Protein AF-A0AAW9IKF6-F1 (afdb_monomer_lite)

Organism: Clostridium perfringens (NCBI:txid1502)

Sequence (69 aa):
MNSSLTGYASIIAQTDNQELRQTVQQMRNQDEIRQYTIYQKAKEKGYYKPAQPASQADINTIKTESTME

Foldseek 3Di:
DVVLLVVLVVCLVPDPDPVSNVVSVVVNVVVVVVVVVVVVVCVVVVVDDPDDPDDPVVVVVVVVVVVPD

Secondary structure (DSSP, 8-state):
-HHHHHHHHHHHHH---HHHHHHHHHHHHHHHHHHHHHHHHHHHTTS--PPPPPPHHHHHHHHHHTT--

Radius of gyration: 18.43 Å; chains: 1; bounding box: 41×15×48 Å

Structure (mmCIF, N/CA/C/O backbone):
data_AF-A0AAW9IKF6-F1
#
_entry.id   AF-A0AAW9IKF6-F1
#
loop_
_atom_site.group_PDB
_atom_site.id
_atom_site.type_symbol
_atom_site.label_atom_id
_atom_site.label_alt_id
_atom_site.label_comp_id
_atom_site.label_asym_id
_atom_site.label_entity_id
_atom_site.label_seq_id
_atom_site.pdbx_PDB_ins_code
_atom_site.Cartn_x
_atom_site.Cartn_y
_atom_site.Cartn_z
_atom_site.occupancy
_atom_site.B_iso_or_equiv
_atom_site.auth_seq_id
_atom_site.auth_comp_id
_atom_site.auth_asym_id
_atom_site.auth_atom_id
_atom_site.pdbx_PDB_model_num
ATOM 1 N N . MET A 1 1 ? 5.781 -9.093 -0.412 1.00 52.00 1 MET A N 1
ATOM 2 C CA . MET A 1 1 ? 5.507 -7.647 -0.233 1.00 52.00 1 MET A CA 1
ATOM 3 C C . MET A 1 1 ? 4.050 -7.315 -0.538 1.00 52.00 1 MET A C 1
ATOM 5 O O . MET A 1 1 ? 3.395 -6.776 0.338 1.00 52.00 1 MET A O 1
ATOM 9 N N . ASN A 1 2 ? 3.497 -7.725 -1.687 1.00 56.34 2 ASN A N 1
ATOM 10 C CA . ASN A 1 2 ? 2.085 -7.460 -2.032 1.00 56.34 2 ASN A CA 1
ATOM 11 C C . ASN A 1 2 ? 1.050 -8.075 -1.066 1.00 56.34 2 ASN A C 1
ATOM 13 O O . ASN A 1 2 ? -0.043 -7.538 -0.923 1.00 56.34 2 ASN A O 1
ATOM 17 N N . SER A 1 3 ? 1.388 -9.166 -0.368 1.00 62.25 3 SER A N 1
ATOM 18 C CA . SER A 1 3 ? 0.494 -9.827 0.598 1.00 62.25 3 SER A CA 1
ATOM 19 C C . SER A 1 3 ? 0.093 -8.931 1.776 1.00 62.25 3 SER A C 1
ATOM 21 O O . SER A 1 3 ? -1.004 -9.080 2.309 1.00 62.25 3 SER A O 1
ATOM 23 N N . SER A 1 4 ? 0.952 -7.983 2.167 1.00 72.81 4 SER A N 1
ATOM 24 C CA . SER A 1 4 ? 0.705 -7.092 3.305 1.00 72.81 4 SER A CA 1
ATOM 25 C C . SER A 1 4 ? -0.420 -6.088 3.021 1.00 72.81 4 SER A C 1
ATOM 27 O O . SER A 1 4 ? -1.241 -5.823 3.894 1.00 72.81 4 SER A O 1
ATOM 29 N N . LEU A 1 5 ? -0.517 -5.580 1.783 1.00 87.56 5 LEU A N 1
ATOM 30 C CA . LEU A 1 5 ? -1.523 -4.578 1.402 1.00 87.56 5 LEU A CA 1
ATOM 31 C C . LEU A 1 5 ? -2.943 -5.154 1.392 1.00 87.56 5 LEU A C 1
ATOM 33 O O . LEU A 1 5 ? -3.869 -4.503 1.878 1.00 87.56 5 LEU A O 1
ATOM 37 N N . THR A 1 6 ? -3.103 -6.387 0.901 1.00 91.31 6 THR A N 1
ATOM 38 C CA . THR A 1 6 ? -4.389 -7.098 0.940 1.00 91.31 6 THR A CA 1
ATOM 39 C C . THR A 1 6 ? -4.844 -7.329 2.380 1.00 91.31 6 THR A C 1
ATOM 41 O O . THR A 1 6 ? -6.004 -7.080 2.696 1.00 91.31 6 THR A O 1
ATOM 44 N N . GLY A 1 7 ? -3.926 -7.715 3.275 1.00 92.56 7 GLY A N 1
ATOM 45 C CA . GLY A 1 7 ? -4.230 -7.890 4.698 1.00 92.56 7 GLY A CA 1
ATOM 46 C C . GLY A 1 7 ? -4.744 -6.607 5.358 1.00 92.56 7 GLY A C 1
ATOM 47 O O . GLY A 1 7 ? -5.787 -6.626 6.013 1.00 92.56 7 GLY A O 1
ATOM 48 N N . TYR A 1 8 ? -4.076 -5.470 5.128 1.00 93.44 8 TYR A N 1
ATOM 49 C CA . TYR A 1 8 ? -4.549 -4.178 5.640 1.00 93.44 8 TYR A CA 1
ATOM 50 C C . TYR A 1 8 ? -5.934 -3.810 5.097 1.00 93.44 8 TYR A C 1
ATOM 52 O O . TYR A 1 8 ? -6.775 -3.322 5.850 1.00 93.44 8 TYR A O 1
ATOM 60 N N . ALA A 1 9 ? -6.195 -4.053 3.808 1.00 93.56 9 ALA A N 1
ATOM 61 C CA . ALA A 1 9 ? -7.495 -3.776 3.199 1.00 93.56 9 ALA A CA 1
ATOM 62 C C . ALA A 1 9 ? -8.624 -4.596 3.846 1.00 93.56 9 ALA A C 1
ATOM 64 O O . ALA A 1 9 ? -9.676 -4.033 4.153 1.00 93.56 9 ALA A O 1
ATOM 65 N N . SER A 1 10 ? -8.390 -5.884 4.122 1.00 95.88 10 SER A N 1
ATOM 66 C CA . SER A 1 10 ? -9.352 -6.741 4.824 1.00 95.88 10 SER A CA 1
ATOM 67 C C . SER A 1 10 ? -9.665 -6.226 6.230 1.00 95.88 10 SER A C 1
ATOM 69 O O . SER A 1 10 ? -10.836 -6.117 6.587 1.00 95.88 10 SER A O 1
ATOM 71 N N . ILE A 1 11 ? -8.642 -5.843 7.003 1.00 94.19 11 ILE A N 1
ATOM 72 C CA . ILE A 1 11 ? -8.823 -5.304 8.361 1.00 94.19 11 ILE A CA 1
ATOM 73 C C . ILE A 1 11 ? -9.625 -3.997 8.320 1.00 94.19 11 ILE A C 1
ATOM 75 O O . ILE A 1 11 ? -10.598 -3.845 9.054 1.00 94.19 11 ILE A O 1
ATOM 79 N N . ILE A 1 12 ? -9.268 -3.071 7.423 1.00 96.19 12 ILE A N 1
ATOM 80 C CA . ILE A 1 12 ? -9.974 -1.791 7.256 1.00 96.19 12 ILE A CA 1
ATOM 81 C C . ILE A 1 12 ? -11.443 -2.016 6.880 1.00 96.19 12 ILE A C 1
ATOM 83 O O . ILE A 1 12 ? -12.305 -1.276 7.340 1.00 96.19 12 ILE A O 1
ATOM 87 N N . ALA A 1 13 ? -11.753 -3.011 6.049 1.00 96.94 13 AL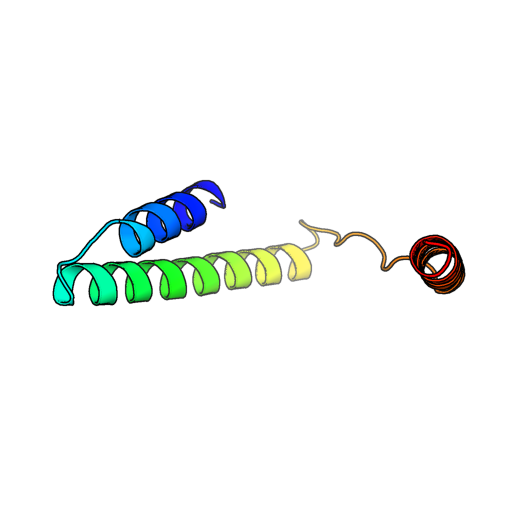A A N 1
ATOM 88 C CA . ALA A 1 13 ? -13.129 -3.286 5.641 1.00 96.94 13 ALA A CA 1
ATOM 89 C C . ALA A 1 13 ? -14.002 -3.838 6.783 1.00 96.94 13 ALA A C 1
ATOM 91 O O . ALA A 1 13 ? -15.207 -3.608 6.773 1.00 96.94 13 ALA A O 1
ATOM 92 N N . GLN A 1 14 ? -13.406 -4.537 7.753 1.00 9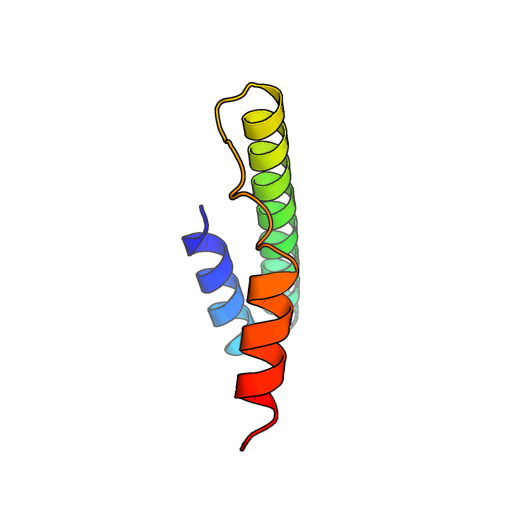6.62 14 GLN A N 1
ATOM 93 C CA . GLN A 1 14 ? -14.137 -5.274 8.792 1.00 96.62 14 GLN A CA 1
ATOM 94 C C . GLN A 1 14 ? -14.151 -4.577 10.159 1.00 96.62 14 GLN A C 1
ATOM 96 O O . GLN A 1 14 ? -14.997 -4.893 10.988 1.00 96.62 14 GLN A O 1
ATOM 101 N N . THR A 1 15 ? -13.238 -3.635 10.410 1.00 96.12 15 THR A N 1
ATOM 102 C CA . THR A 1 15 ? -13.165 -2.925 11.695 1.00 96.12 15 THR A CA 1
ATOM 103 C C . THR A 1 15 ? -14.167 -1.770 11.783 1.00 96.12 15 THR A C 1
ATOM 105 O O . THR A 1 15 ? -14.222 -0.905 10.900 1.00 96.12 15 THR A O 1
ATOM 108 N N . ASP A 1 16 ? 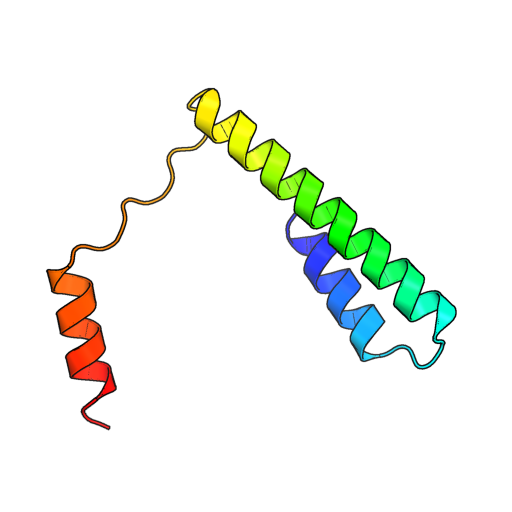-14.903 -1.710 12.891 1.00 96.19 16 ASP A N 1
ATOM 109 C CA . ASP A 1 16 ? -15.767 -0.593 13.296 1.00 96.19 16 ASP A CA 1
ATOM 110 C C . ASP A 1 16 ? -15.025 0.430 14.179 1.00 96.19 16 ASP A C 1
ATOM 112 O O . ASP A 1 16 ? -15.357 1.617 14.177 1.00 96.19 16 ASP A O 1
ATOM 116 N N . ASN A 1 17 ? -13.961 0.002 14.869 1.00 98.12 17 ASN A N 1
ATOM 117 C CA . ASN A 1 17 ? -13.087 0.878 15.641 1.00 98.12 17 ASN A CA 1
ATOM 118 C C . ASN A 1 17 ? -12.360 1.877 14.721 1.00 98.12 17 ASN A C 1
ATOM 120 O O . ASN A 1 17 ? -11.542 1.498 13.874 1.00 98.12 17 ASN A O 1
ATOM 124 N N . GLN A 1 18 ? -12.652 3.166 14.907 1.00 97.62 18 GLN A N 1
ATOM 125 C CA . GLN A 1 18 ? -12.136 4.245 14.062 1.00 97.62 18 GLN A CA 1
ATOM 126 C C . GLN A 1 18 ? -10.632 4.490 14.231 1.00 97.62 18 GLN A C 1
ATOM 128 O O . GLN A 1 18 ? -9.949 4.760 13.243 1.00 97.62 18 GLN A O 1
ATOM 133 N N . GLU A 1 19 ? -10.101 4.367 15.445 1.00 97.88 19 GLU A N 1
ATOM 134 C CA . GLU A 1 19 ? -8.678 4.575 15.728 1.00 97.88 19 GLU A CA 1
ATOM 135 C C . GLU A 1 19 ? -7.829 3.462 15.102 1.00 97.88 19 GLU A C 1
ATOM 137 O O . GLU A 1 19 ? -6.843 3.724 14.403 1.00 97.88 19 GLU A O 1
ATOM 142 N N . LEU A 1 20 ? -8.276 2.212 15.254 1.00 96.50 20 LEU A N 1
ATOM 143 C CA . LEU A 1 20 ? -7.662 1.065 14.593 1.00 96.50 20 LEU A CA 1
ATOM 144 C C . LEU A 1 20 ? -7.708 1.234 13.070 1.00 96.50 20 LEU A C 1
ATOM 146 O O . LEU A 1 20 ? -6.691 1.069 12.396 1.00 96.50 20 LEU A O 1
ATOM 150 N N . ARG A 1 21 ? -8.863 1.632 12.521 1.00 97.88 21 ARG A N 1
ATOM 151 C CA . ARG A 1 21 ? -9.024 1.891 11.084 1.00 97.88 21 ARG A CA 1
ATOM 152 C C . ARG A 1 21 ? -8.003 2.905 10.567 1.00 97.88 21 ARG A C 1
ATOM 154 O O . ARG A 1 21 ? -7.353 2.641 9.555 1.00 97.88 21 ARG A O 1
ATOM 161 N N . GLN A 1 22 ? -7.864 4.046 11.243 1.00 98.12 22 GLN A N 1
ATOM 162 C CA . GLN A 1 22 ? -6.928 5.102 10.848 1.00 98.12 22 GLN A CA 1
ATOM 163 C C . GLN A 1 22 ? -5.476 4.627 10.927 1.00 98.12 22 GLN A C 1
ATOM 165 O O . GLN A 1 22 ? -4.703 4.848 9.993 1.00 98.12 22 GLN A O 1
ATOM 170 N N . THR A 1 23 ? -5.123 3.908 11.990 1.00 97.62 23 THR A N 1
ATOM 171 C CA . THR A 1 23 ? -3.776 3.358 12.180 1.00 97.62 23 THR A CA 1
ATOM 172 C C . THR A 1 23 ? -3.408 2.400 11.045 1.00 97.62 23 THR A C 1
ATOM 174 O O . THR A 1 23 ? -2.371 2.551 10.398 1.00 97.62 23 THR A O 1
ATOM 177 N N . VAL A 1 24 ? -4.296 1.457 10.718 1.00 96.94 24 VAL A N 1
ATOM 178 C CA . VAL A 1 24 ? -4.062 0.479 9.643 1.00 96.94 24 VAL A CA 1
ATOM 179 C C . VAL A 1 24 ? -4.003 1.157 8.268 1.00 96.94 24 VAL A C 1
ATOM 181 O O . VAL A 1 24 ? -3.201 0.766 7.418 1.00 96.94 24 VAL A O 1
ATOM 184 N N . GLN A 1 25 ? -4.791 2.213 8.038 1.00 96.94 25 GLN A N 1
ATOM 185 C CA . GLN A 1 25 ? -4.697 3.018 6.814 1.00 96.94 25 GLN A CA 1
ATOM 186 C C . GLN A 1 25 ? -3.328 3.692 6.669 1.00 96.94 25 GLN A C 1
ATOM 188 O O . GLN A 1 25 ? -2.745 3.653 5.584 1.00 96.94 25 GLN A O 1
ATOM 193 N N . GLN A 1 26 ? -2.796 4.277 7.744 1.00 96.94 26 GLN A N 1
ATOM 194 C CA . GLN A 1 26 ? -1.469 4.895 7.732 1.00 96.94 26 GLN A CA 1
ATOM 195 C C . GLN A 1 26 ? -0.376 3.863 7.439 1.00 96.94 26 GLN A C 1
ATOM 197 O O . GLN A 1 26 ? 0.483 4.113 6.591 1.00 96.94 26 GLN A O 1
ATOM 202 N N . MET A 1 27 ? -0.441 2.687 8.071 1.00 94.81 27 MET A N 1
ATOM 203 C CA . MET A 1 27 ? 0.498 1.587 7.819 1.00 94.81 27 MET A CA 1
ATOM 204 C C . MET A 1 27 ? 0.479 1.148 6.353 1.00 94.81 27 MET A C 1
ATOM 206 O O . MET A 1 27 ? 1.528 1.080 5.713 1.00 94.81 27 MET A O 1
ATOM 210 N N . ARG A 1 28 ? -0.717 0.923 5.792 1.00 95.62 28 ARG A N 1
ATOM 211 C CA . ARG A 1 28 ? -0.890 0.558 4.380 1.00 95.62 28 ARG A CA 1
ATOM 212 C C . ARG A 1 28 ? -0.262 1.591 3.447 1.00 95.62 28 ARG A C 1
ATOM 214 O O . ARG A 1 28 ? 0.440 1.214 2.515 1.00 95.62 28 ARG A O 1
ATOM 221 N N . ASN A 1 29 ? -0.505 2.877 3.700 1.00 94.62 29 ASN A N 1
ATOM 222 C CA . ASN A 1 29 ? 0.022 3.954 2.865 1.00 94.62 29 ASN A CA 1
ATOM 223 C C . ASN A 1 29 ? 1.560 4.023 2.939 1.00 94.62 29 ASN A C 1
ATOM 225 O O . ASN A 1 29 ? 2.218 4.186 1.917 1.00 94.62 29 ASN A O 1
ATOM 229 N N . GLN A 1 30 ? 2.151 3.853 4.125 1.00 94.44 30 GLN A N 1
ATOM 230 C CA . GLN A 1 30 ? 3.611 3.826 4.274 1.00 94.44 30 GLN A CA 1
ATOM 231 C C . GLN A 1 30 ? 4.250 2.631 3.558 1.00 94.44 30 GLN A C 1
ATOM 233 O O . GLN A 1 30 ? 5.301 2.776 2.932 1.00 94.44 30 GLN A O 1
ATOM 238 N N . ASP A 1 31 ? 3.633 1.453 3.643 1.00 93.06 31 ASP A N 1
ATOM 239 C CA . ASP A 1 31 ? 4.145 0.254 2.981 1.00 93.06 31 ASP A CA 1
ATOM 240 C C . ASP A 1 31 ? 4.053 0.350 1.457 1.00 93.06 31 ASP A C 1
ATOM 242 O O . ASP A 1 31 ? 4.980 -0.084 0.774 1.00 93.06 31 ASP A O 1
ATOM 246 N N . GLU A 1 32 ? 2.995 0.959 0.919 1.00 93.44 32 GLU A N 1
AT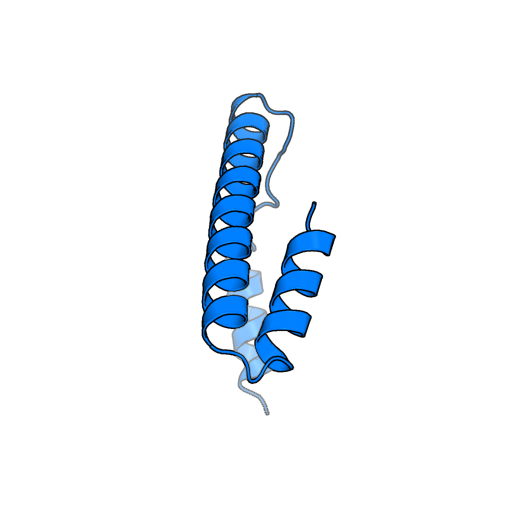OM 247 C CA . GLU A 1 32 ? 2.875 1.245 -0.516 1.00 93.44 32 GLU A CA 1
ATOM 248 C C . GLU A 1 32 ? 4.023 2.151 -0.994 1.00 93.44 32 GLU A C 1
ATOM 250 O O . GLU A 1 32 ? 4.759 1.775 -1.909 1.00 93.44 32 GLU A O 1
ATOM 255 N N . ILE A 1 33 ? 4.291 3.253 -0.281 1.00 93.12 33 ILE A N 1
ATOM 256 C CA . ILE A 1 33 ? 5.402 4.166 -0.598 1.00 93.12 33 ILE A CA 1
ATOM 257 C C . ILE A 1 33 ? 6.747 3.425 -0.590 1.00 93.12 33 ILE A C 1
ATOM 259 O O . ILE A 1 33 ? 7.595 3.632 -1.468 1.00 93.12 33 ILE A O 1
ATOM 263 N N . ARG A 1 34 ? 6.970 2.539 0.391 1.00 91.38 34 ARG A N 1
ATOM 264 C CA . ARG A 1 34 ? 8.190 1.717 0.468 1.00 91.38 34 ARG A CA 1
ATOM 265 C C . ARG A 1 34 ? 8.303 0.777 -0.730 1.00 91.38 34 ARG A C 1
ATOM 267 O O . ARG A 1 34 ? 9.377 0.699 -1.327 1.00 91.38 34 ARG A O 1
ATOM 274 N N . GLN A 1 35 ? 7.220 0.093 -1.096 1.00 90.25 35 GLN A N 1
ATOM 275 C CA . GLN A 1 35 ? 7.186 -0.811 -2.249 1.00 90.25 35 GLN A CA 1
ATOM 276 C C . GLN A 1 35 ? 7.488 -0.064 -3.549 1.00 90.25 35 GLN A C 1
ATOM 278 O O . GLN A 1 35 ? 8.351 -0.501 -4.312 1.00 90.25 35 GLN A O 1
ATOM 283 N N . TYR A 1 36 ? 6.868 1.099 -3.757 1.00 89.75 36 TYR A N 1
ATOM 284 C CA . TYR A 1 36 ? 7.136 1.939 -4.920 1.00 89.75 36 TYR A CA 1
ATOM 285 C C . TYR A 1 36 ? 8.592 2.422 -4.960 1.00 89.75 36 TYR A C 1
ATOM 287 O O . TYR A 1 36 ? 9.254 2.350 -5.993 1.00 89.75 36 TYR A O 1
ATOM 295 N N . THR A 1 37 ? 9.147 2.830 -3.818 1.00 91.25 37 THR A N 1
ATOM 296 C CA . THR A 1 37 ? 10.556 3.243 -3.721 1.00 91.25 37 THR A CA 1
ATOM 297 C C . THR A 1 37 ? 11.513 2.105 -4.089 1.00 91.25 37 THR A C 1
ATOM 299 O O . THR A 1 37 ? 12.504 2.324 -4.788 1.00 91.25 37 THR A O 1
ATOM 302 N N . ILE A 1 38 ? 11.236 0.878 -3.635 1.00 88.94 38 ILE A N 1
ATOM 303 C CA . ILE A 1 38 ? 12.038 -0.303 -3.986 1.00 88.94 38 ILE A CA 1
ATOM 304 C C . ILE A 1 38 ? 11.926 -0.596 -5.483 1.00 88.94 38 ILE A C 1
ATOM 306 O O . ILE A 1 38 ? 12.947 -0.833 -6.128 1.00 88.94 38 ILE A O 1
ATOM 310 N N . TYR A 1 39 ? 10.717 -0.529 -6.040 1.00 87.19 39 TYR A N 1
ATOM 311 C CA . TYR A 1 39 ? 10.474 -0.683 -7.472 1.00 87.19 39 TYR A CA 1
ATOM 312 C C . TYR A 1 39 ? 11.289 0.319 -8.304 1.00 87.19 39 TYR A C 1
ATOM 314 O O . TYR A 1 39 ? 12.001 -0.086 -9.224 1.00 87.19 39 TYR A O 1
ATOM 322 N N . GLN A 1 40 ? 11.262 1.604 -7.942 1.00 88.88 40 GLN A N 1
ATOM 323 C CA . GLN A 1 40 ? 12.014 2.650 -8.640 1.00 88.88 40 GLN A CA 1
ATOM 324 C C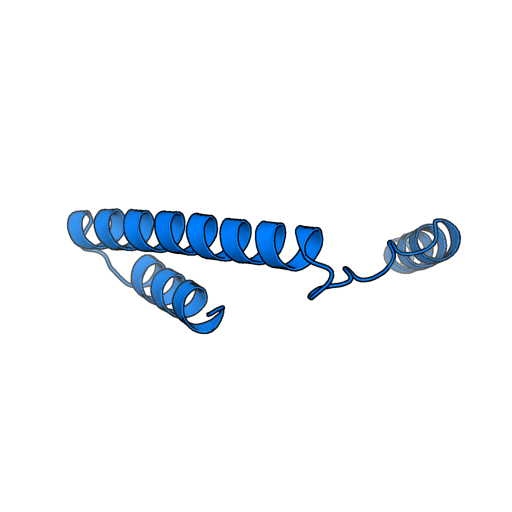 . GLN A 1 40 ? 13.522 2.372 -8.598 1.00 88.88 40 GLN A C 1
ATOM 326 O O . GLN A 1 40 ? 14.176 2.363 -9.638 1.00 88.88 40 GLN A O 1
ATOM 331 N N . LYS A 1 41 ? 14.062 2.019 -7.424 1.00 88.50 41 LYS A N 1
ATOM 332 C CA . LYS A 1 41 ? 15.479 1.642 -7.279 1.00 88.50 41 LYS A CA 1
ATOM 333 C C . LYS A 1 41 ? 15.843 0.394 -8.087 1.00 88.50 41 LYS A C 1
ATOM 335 O O . LYS A 1 41 ? 16.942 0.315 -8.633 1.00 88.50 41 LYS A O 1
ATOM 340 N N . ALA A 1 42 ? 14.956 -0.598 -8.154 1.00 85.38 42 ALA A N 1
ATOM 341 C CA . ALA A 1 42 ? 15.178 -1.808 -8.944 1.00 85.38 42 ALA A CA 1
ATOM 342 C C . ALA A 1 42 ? 15.185 -1.506 -10.449 1.00 85.38 42 ALA A C 1
ATOM 344 O O . ALA A 1 42 ? 16.023 -2.041 -11.176 1.00 85.38 42 ALA A O 1
ATOM 345 N N . LYS A 1 43 ? 14.299 -0.612 -10.901 1.00 84.44 43 LYS A N 1
ATOM 346 C CA . LYS A 1 43 ? 14.248 -0.120 -12.280 1.00 84.44 43 LYS A CA 1
ATOM 347 C C . LYS A 1 43 ? 15.514 0.661 -12.649 1.00 84.44 43 LYS A C 1
ATOM 349 O O . LYS A 1 43 ? 16.116 0.369 -13.676 1.00 84.44 43 LYS A O 1
ATOM 354 N N . GLU A 1 44 ? 15.952 1.593 -11.802 1.00 85.56 44 GLU A N 1
ATOM 355 C CA . GLU A 1 44 ? 17.181 2.384 -12.005 1.00 85.56 44 GLU A CA 1
ATOM 356 C C . GLU A 1 44 ? 18.430 1.507 -12.117 1.00 85.56 44 GLU A C 1
ATOM 358 O O . GLU A 1 44 ? 19.297 1.747 -12.952 1.00 85.56 44 GLU A O 1
ATOM 363 N N . LYS A 1 45 ? 18.513 0.456 -11.297 1.00 84.38 45 LYS A N 1
ATOM 364 C CA . LYS A 1 45 ? 19.642 -0.481 -11.299 1.00 84.38 45 LYS A CA 1
ATOM 365 C C . LYS A 1 45 ? 19.538 -1.575 -12.370 1.00 84.38 45 LYS A C 1
ATOM 367 O O . LYS A 1 45 ? 20.402 -2.443 -12.427 1.00 84.38 45 LYS A O 1
ATOM 372 N N . GLY A 1 46 ? 18.484 -1.571 -13.190 1.00 78.81 46 GLY A N 1
ATOM 373 C CA . GLY A 1 46 ? 18.266 -2.564 -14.245 1.00 78.81 46 GLY A CA 1
ATOM 374 C C . GLY A 1 46 ? 17.842 -3.956 -13.759 1.00 78.81 46 GLY A C 1
ATOM 375 O O . GLY A 1 46 ? 17.706 -4.860 -14.580 1.00 78.81 46 GLY A O 1
ATOM 376 N N . TYR A 1 47 ? 17.588 -4.139 -12.458 1.00 74.88 47 TYR A N 1
ATOM 377 C CA . TYR A 1 47 ? 17.089 -5.399 -11.883 1.00 74.88 47 TYR A CA 1
ATOM 378 C C . TYR A 1 47 ? 15.615 -5.664 -12.205 1.00 74.88 47 TYR A C 1
ATOM 380 O O . TYR A 1 47 ? 15.132 -6.778 -12.020 1.00 74.88 47 TYR A O 1
ATOM 388 N N . TYR A 1 48 ? 14.894 -4.648 -12.680 1.00 73.00 48 TYR A N 1
ATOM 389 C CA . TYR A 1 48 ? 13.510 -4.767 -13.107 1.00 73.00 48 TYR A CA 1
ATOM 390 C C . TYR A 1 48 ? 13.309 -4.073 -14.457 1.00 73.00 48 TYR A C 1
ATOM 392 O O . TYR A 1 48 ? 13.483 -2.859 -14.574 1.00 73.00 48 TYR A O 1
ATOM 400 N N . LYS A 1 49 ? 12.913 -4.842 -15.478 1.00 70.00 49 LYS A N 1
ATOM 401 C CA . LYS A 1 49 ? 12.400 -4.301 -16.741 1.00 70.00 49 LYS A CA 1
ATOM 402 C C . LYS A 1 49 ? 10.872 -4.297 -16.666 1.00 70.00 49 LYS A C 1
ATOM 404 O O . LYS A 1 49 ? 10.293 -5.383 -16.641 1.00 70.00 49 LYS A O 1
ATOM 409 N N . PRO A 1 50 ? 10.213 -3.123 -16.615 1.00 71.25 50 PRO A N 1
ATOM 410 C CA . PRO A 1 50 ? 8.761 -3.075 -16.722 1.00 71.25 50 PRO A CA 1
ATOM 411 C C . PRO A 1 50 ? 8.315 -3.717 -18.036 1.00 71.25 50 PRO A C 1
ATOM 413 O O . PRO A 1 50 ? 9.028 -3.639 -19.044 1.00 71.25 50 PRO A O 1
ATOM 416 N N . ALA A 1 51 ? 7.141 -4.350 -18.013 1.00 72.50 51 ALA A N 1
ATOM 417 C CA . ALA A 1 51 ? 6.502 -4.827 -19.231 1.00 72.50 51 ALA A CA 1
ATOM 418 C C . ALA A 1 51 ? 6.425 -3.672 -20.239 1.00 72.50 51 ALA A C 1
ATOM 420 O O . ALA A 1 51 ? 6.177 -2.523 -19.858 1.00 72.50 51 ALA A O 1
ATOM 421 N N . GLN A 1 52 ? 6.687 -3.969 -21.512 1.00 71.56 52 GLN A N 1
ATOM 422 C CA . GLN A 1 52 ? 6.507 -2.965 -22.551 1.00 71.56 52 GLN A CA 1
ATOM 423 C C . GLN A 1 52 ? 5.042 -2.512 -22.542 1.00 71.56 52 GLN A C 1
ATOM 425 O O . GLN A 1 52 ? 4.158 -3.355 -22.353 1.00 71.56 52 GLN A O 1
ATOM 430 N N . PRO A 1 53 ? 4.772 -1.204 -22.702 1.00 74.25 53 PRO A N 1
ATOM 431 C CA . PRO A 1 53 ? 3.405 -0.748 -22.887 1.00 74.25 53 PRO A CA 1
ATOM 432 C C . PRO A 1 53 ? 2.783 -1.510 -24.063 1.00 74.25 53 PRO A C 1
ATOM 434 O O . PRO A 1 53 ? 3.459 -1.768 -25.061 1.00 74.25 53 PRO A O 1
ATOM 437 N N . ALA A 1 54 ? 1.512 -1.893 -23.924 1.00 77.62 54 ALA A N 1
ATOM 438 C CA . ALA A 1 54 ? 0.778 -2.540 -25.004 1.00 77.62 54 ALA A CA 1
ATOM 439 C C . ALA A 1 54 ? 0.800 -1.649 -26.251 1.00 77.62 54 ALA A C 1
ATOM 441 O O . ALA A 1 54 ? 0.793 -0.417 -26.145 1.00 77.62 54 ALA A O 1
ATOM 442 N N . SER A 1 55 ? 0.839 -2.262 -27.434 1.00 83.44 55 SER A N 1
ATOM 443 C CA . SER A 1 55 ? 0.827 -1.482 -28.664 1.00 83.44 55 SER A CA 1
ATOM 444 C C . SER A 1 55 ? -0.508 -0.745 -28.802 1.00 83.44 55 SER A C 1
ATOM 446 O O . SER A 1 55 ? -1.553 -1.204 -28.333 1.00 83.44 55 SER A O 1
ATOM 448 N N . GLN A 1 56 ? -0.498 0.407 -29.475 1.00 79.56 56 GLN A N 1
ATOM 449 C CA . GLN A 1 56 ? -1.734 1.155 -29.717 1.00 79.56 56 GL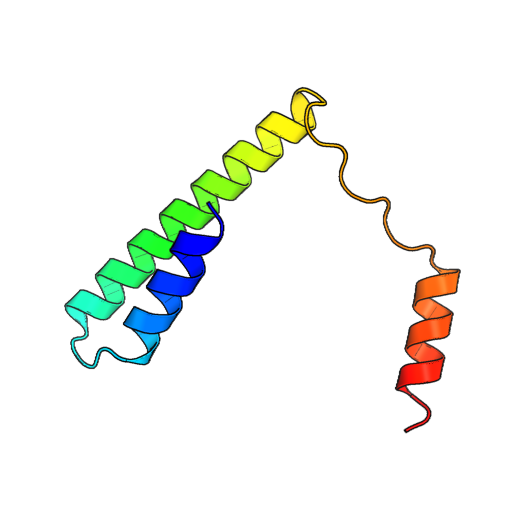N A CA 1
ATOM 450 C C . GLN A 1 56 ? -2.756 0.329 -30.519 1.00 79.56 56 GLN A C 1
ATOM 452 O O . GLN A 1 56 ? -3.959 0.524 -30.356 1.00 79.56 56 GLN A O 1
ATOM 457 N N . ALA A 1 57 ? -2.280 -0.605 -31.350 1.00 82.69 57 ALA A N 1
ATOM 458 C CA . ALA A 1 57 ? -3.119 -1.545 -32.081 1.00 82.69 57 ALA A CA 1
ATOM 459 C C . ALA A 1 57 ? -3.856 -2.496 -31.126 1.00 82.69 57 ALA A C 1
ATOM 461 O O . ALA A 1 57 ? -5.077 -2.580 -31.201 1.00 82.69 57 ALA A O 1
ATOM 462 N N . ASP A 1 58 ? -3.150 -3.114 -30.175 1.00 79.31 58 ASP A N 1
ATOM 463 C CA . ASP A 1 58 ? -3.756 -4.013 -29.180 1.00 79.31 58 ASP A CA 1
ATOM 464 C C . ASP A 1 58 ? -4.790 -3.281 -28.313 1.00 79.31 58 ASP A C 1
ATOM 466 O O . ASP A 1 58 ? -5.881 -3.789 -28.060 1.00 79.31 58 ASP A O 1
ATOM 470 N N . ILE A 1 59 ? -4.478 -2.043 -27.909 1.00 81.19 59 ILE A N 1
ATOM 471 C CA . ILE A 1 59 ? -5.397 -1.191 -27.140 1.00 81.19 59 ILE A CA 1
ATOM 472 C C . ILE A 1 59 ? -6.675 -0.911 -27.938 1.00 81.19 59 ILE A C 1
ATOM 474 O O . ILE A 1 59 ? -7.771 -0.935 -27.377 1.00 81.19 59 ILE A O 1
ATOM 478 N N . ASN A 1 60 ? -6.548 -0.620 -29.234 1.00 82.31 60 ASN A N 1
ATOM 479 C CA . ASN A 1 60 ? -7.694 -0.329 -30.088 1.00 82.31 60 ASN A CA 1
ATOM 480 C C . ASN A 1 60 ? -8.540 -1.585 -30.328 1.00 82.31 60 ASN A C 1
ATOM 482 O O . ASN A 1 60 ? -9.760 -1.505 -30.212 1.00 82.31 60 ASN A O 1
ATOM 486 N N . THR A 1 61 ? -7.922 -2.743 -30.576 1.00 82.25 61 THR A N 1
ATOM 487 C CA . THR A 1 61 ? -8.631 -4.023 -30.740 1.00 82.25 61 THR A CA 1
ATOM 488 C C . THR A 1 61 ? -9.481 -4.346 -29.512 1.00 82.25 61 THR A C 1
ATOM 490 O O . THR A 1 61 ? -10.694 -4.490 -29.641 1.00 82.25 61 THR A O 1
ATOM 493 N N . ILE A 1 62 ? -8.893 -4.324 -28.310 1.00 80.62 62 ILE A N 1
ATOM 494 C CA . ILE A 1 62 ? -9.609 -4.632 -27.057 1.00 80.62 62 ILE A CA 1
ATOM 495 C C . ILE A 1 62 ? -10.738 -3.629 -26.785 1.00 80.62 62 ILE A C 1
ATOM 497 O O . ILE A 1 62 ? -11.821 -4.016 -26.349 1.00 80.62 62 ILE A O 1
ATOM 501 N N . LYS A 1 63 ? -10.520 -2.332 -27.051 1.00 75.56 63 LYS A N 1
ATOM 502 C CA . LYS A 1 63 ? -11.577 -1.312 -26.919 1.00 75.56 63 LYS A CA 1
ATOM 503 C C . LYS A 1 63 ? -12.757 -1.592 -27.841 1.00 75.56 63 LYS A C 1
ATOM 505 O O . LYS A 1 63 ? -13.899 -1.426 -27.424 1.00 75.56 63 LYS A O 1
ATOM 510 N N . THR A 1 64 ? -12.479 -2.001 -29.077 1.00 77.31 64 THR A N 1
ATOM 511 C CA . THR A 1 64 ? -13.524 -2.322 -30.053 1.00 77.31 64 THR A CA 1
ATOM 512 C C . THR A 1 64 ? -14.300 -3.560 -29.603 1.00 77.31 64 THR A C 1
ATOM 514 O O . THR A 1 64 ? -15.524 -3.524 -29.592 1.00 77.31 64 THR A O 1
ATOM 517 N N . GLU A 1 65 ? -13.607 -4.604 -29.135 1.00 72.06 65 GLU A N 1
ATOM 518 C CA . GLU A 1 65 ? -14.227 -5.814 -28.568 1.00 72.06 65 GLU A CA 1
ATOM 519 C C . GLU A 1 65 ? -15.066 -5.527 -27.313 1.00 72.06 65 GLU A C 1
ATOM 521 O O . GLU A 1 65 ? -16.161 -6.059 -27.184 1.00 72.06 65 GLU A O 1
ATOM 526 N N . SER A 1 66 ? -14.618 -4.624 -26.434 1.00 67.00 66 SER A N 1
ATOM 527 C CA . SER A 1 66 ? -15.341 -4.253 -25.201 1.00 67.00 66 SER A CA 1
ATOM 528 C C . SER A 1 66 ? -16.542 -3.322 -25.432 1.00 67.00 66 SER A C 1
ATOM 530 O O . SER A 1 66 ? -17.276 -3.035 -24.494 1.00 67.00 66 SER A O 1
ATOM 532 N N . THR A 1 67 ? -16.721 -2.798 -26.650 1.00 63.25 67 THR A N 1
ATOM 533 C CA . THR A 1 67 ? -17.858 -1.928 -27.025 1.00 63.25 67 THR A CA 1
ATOM 534 C C . THR A 1 67 ? -18.936 -2.707 -27.798 1.00 63.25 67 THR A C 1
ATOM 536 O O . THR A 1 67 ? -19.977 -2.150 -28.130 1.00 63.25 67 THR A O 1
ATOM 539 N N . MET A 1 68 ? -18.693 -3.986 -28.109 1.00 58.44 68 MET A N 1
ATOM 540 C CA . MET A 1 68 ? -19.607 -4.867 -28.851 1.00 58.44 68 MET A CA 1
ATOM 541 C C . MET A 1 68 ? -20.465 -5.766 -27.934 1.00 58.44 68 MET A C 1
ATOM 543 O O . MET A 1 68 ? -20.857 -6.857 -28.349 1.00 58.44 68 MET A O 1
ATOM 547 N N . GLU A 1 69 ? -20.772 -5.310 -26.717 1.00 47.22 69 GLU A N 1
ATOM 548 C CA . GLU A 1 69 ? -21.689 -5.947 -25.750 1.00 47.22 69 GLU A CA 1
ATOM 549 C C . GLU A 1 69 ? -22.867 -5.007 -25.444 1.00 47.22 69 GLU A C 1
ATOM 551 O O . GLU A 1 69 ? -24.016 -5.501 -25.375 1.00 47.22 69 GLU A O 1
#

pLDDT: mean 84.63, std 12.37, range [47.22, 98.12]

InterPro domains:
  IPR012851 Spore coat protein CotF-like [PF07875] (2-51)